Protein AF-A0A354IWB7-F1 (afdb_monomer)

Foldseek 3Di:
DVCLLVLLVVLLVVCVVVVVVVVSVVSVVLSVVLVVLVVVVVPDPDDAPLSVVVSVVSSVSSVCSVCPPNDDDDDPDPDPVRVPD

Secondary structure (DSSP, 8-state):
-THHHHHHHHHHHHHHHHT-HHHHHHHHHHHHHHHHHHHHHTT-S---HHHHHHHHHHHHHHHHHHHGGG---------GGGT--

Mean predicted aligned error: 6.39 Å

Structure (mmCIF, N/CA/C/O backbone):
data_AF-A0A354IWB7-F1
#
_entry.id   AF-A0A354IWB7-F1
#
loop_
_atom_site.group_PDB
_atom_site.id
_atom_site.type_symbol
_atom_site.label_atom_id
_atom_site.label_alt_id
_atom_site.label_comp_id
_atom_site.label_asym_id
_atom_site.label_entity_id
_atom_site.label_seq_id
_atom_site.pdbx_PDB_ins_code
_atom_site.Cartn_x
_atom_site.Cartn_y
_atom_site.Cartn_z
_atom_site.occupancy
_atom_site.B_iso_or_equiv
_atom_site.auth_seq_id
_atom_site.auth_comp_id
_atom_site.auth_asym_id
_atom_site.auth_atom_id
_atom_site.pdbx_PDB_model_num
ATOM 1 N N . GLU A 1 1 ? 7.357 11.258 -2.224 1.00 51.91 1 GLU A N 1
ATOM 2 C CA . GLU A 1 1 ? 7.204 11.888 -0.893 1.00 51.91 1 GLU A CA 1
ATOM 3 C C . GLU A 1 1 ? 7.681 10.945 0.214 1.00 51.91 1 GLU A C 1
ATOM 5 O O . GLU A 1 1 ? 7.193 9.820 0.262 1.00 51.91 1 GLU A O 1
ATOM 10 N N . PRO A 1 2 ? 8.553 11.392 1.139 1.00 49.88 2 PRO A N 1
ATOM 11 C CA . PRO A 1 2 ? 8.928 10.653 2.358 1.00 49.88 2 PRO A CA 1
ATOM 12 C C . PRO A 1 2 ? 7.736 10.316 3.276 1.00 49.88 2 PRO A C 1
ATOM 14 O O . PRO A 1 2 ? 7.852 9.513 4.198 1.00 49.88 2 PRO A O 1
ATOM 17 N N . HIS A 1 3 ? 6.569 10.920 3.029 1.00 64.62 3 HIS A N 1
ATOM 18 C CA . HIS A 1 3 ? 5.370 10.760 3.844 1.00 64.62 3 HIS A CA 1
ATOM 19 C C . HIS A 1 3 ? 4.582 9.468 3.616 1.00 64.62 3 HIS A C 1
ATOM 21 O O . HIS A 1 3 ? 3.748 9.147 4.461 1.00 64.62 3 HIS A O 1
ATOM 27 N N . PHE A 1 4 ? 4.800 8.719 2.527 1.00 76.62 4 PHE A N 1
ATOM 28 C CA . PHE A 1 4 ? 3.998 7.515 2.259 1.00 76.62 4 PHE A CA 1
ATOM 29 C C . PHE A 1 4 ? 4.045 6.521 3.424 1.00 76.62 4 PHE A C 1
ATOM 31 O O . PHE A 1 4 ? 3.000 6.072 3.891 1.00 76.62 4 PHE A O 1
ATOM 38 N N . LEU A 1 5 ? 5.248 6.254 3.938 1.00 80.00 5 LEU A N 1
ATOM 39 C CA . LEU A 1 5 ? 5.455 5.316 5.035 1.00 80.00 5 LEU A CA 1
ATOM 40 C C . LEU A 1 5 ? 4.706 5.756 6.301 1.00 80.00 5 LEU A C 1
ATOM 42 O O . LEU A 1 5 ? 3.960 4.973 6.882 1.00 80.00 5 LEU A O 1
ATOM 46 N N . PHE A 1 6 ? 4.833 7.030 6.684 1.00 83.50 6 PHE A N 1
ATOM 47 C CA . PHE A 1 6 ? 4.110 7.592 7.827 1.00 83.50 6 PHE A CA 1
ATOM 48 C C . PHE A 1 6 ? 2.591 7.508 7.651 1.00 83.50 6 PHE A C 1
ATOM 50 O O . PHE A 1 6 ? 1.874 7.144 8.579 1.00 83.50 6 PHE A O 1
ATOM 57 N N . ASN A 1 7 ? 2.090 7.805 6.452 1.00 80.88 7 ASN A N 1
ATOM 58 C CA . ASN A 1 7 ? 0.662 7.745 6.157 1.00 80.88 7 ASN A CA 1
ATOM 59 C C . ASN A 1 7 ? 0.118 6.311 6.201 1.00 80.88 7 ASN A C 1
ATOM 61 O O . ASN A 1 7 ? -0.964 6.097 6.747 1.00 80.88 7 ASN A O 1
ATOM 65 N N . ALA A 1 8 ? 0.866 5.338 5.675 1.00 85.31 8 ALA A N 1
ATOM 66 C CA . ALA A 1 8 ? 0.502 3.926 5.738 1.00 85.31 8 ALA A CA 1
ATOM 67 C C . ALA A 1 8 ? 0.468 3.426 7.191 1.00 85.31 8 ALA A C 1
ATOM 69 O O . ALA A 1 8 ? -0.517 2.823 7.616 1.00 85.31 8 ALA A O 1
ATOM 70 N N . LEU A 1 9 ? 1.489 3.756 7.989 1.00 89.50 9 LEU A N 1
ATOM 71 C CA . LEU A 1 9 ? 1.539 3.414 9.413 1.00 89.50 9 LEU A CA 1
ATOM 72 C C . LEU A 1 9 ? 0.401 4.063 10.211 1.00 89.50 9 LEU A C 1
ATOM 74 O O . LEU A 1 9 ? -0.177 3.421 11.088 1.00 89.50 9 LEU A O 1
ATOM 78 N N . ASN A 1 10 ? 0.035 5.308 9.895 1.00 89.81 10 ASN A N 1
ATOM 79 C CA . ASN A 1 10 ? -1.093 5.993 10.529 1.00 89.81 10 ASN A CA 1
ATOM 80 C C . ASN A 1 10 ? -2.435 5.322 10.207 1.00 89.81 10 ASN A C 1
ATOM 82 O O . ASN A 1 10 ? -3.257 5.164 11.111 1.00 89.81 10 ASN A O 1
ATOM 86 N N . ALA A 1 11 ? -2.646 4.901 8.956 1.00 88.44 11 ALA A N 1
ATOM 87 C CA . ALA A 1 11 ? -3.843 4.163 8.553 1.00 88.44 11 ALA A CA 1
ATOM 88 C C . ALA A 1 11 ? -3.930 2.809 9.274 1.00 88.44 11 ALA A C 1
ATOM 90 O O . ALA A 1 11 ? -4.954 2.496 9.878 1.00 88.44 11 ALA A O 1
ATOM 91 N N . ILE A 1 12 ? -2.827 2.055 9.314 1.00 91.06 12 ILE A N 1
ATOM 92 C CA . ILE A 1 12 ? -2.737 0.795 10.067 1.00 91.06 12 ILE A CA 1
ATOM 93 C C . ILE A 1 12 ? -3.018 1.033 11.556 1.00 91.06 12 ILE A C 1
ATOM 95 O O . ILE A 1 12 ? -3.808 0.316 12.164 1.00 91.06 12 ILE A O 1
ATOM 99 N N . SER A 1 13 ? -2.439 2.080 12.146 1.00 92.06 13 SER A N 1
ATOM 100 C CA . SER A 1 13 ? -2.671 2.432 13.551 1.00 92.06 13 SER A CA 1
ATOM 101 C C . SER A 1 13 ? -4.136 2.779 13.836 1.00 92.06 13 SER A C 1
ATOM 103 O O . SER A 1 13 ? -4.631 2.504 14.928 1.00 92.06 13 SER A O 1
ATOM 105 N N . ALA A 1 14 ? -4.842 3.386 12.878 1.00 91.50 14 ALA A N 1
ATOM 106 C CA . ALA A 1 14 ? -6.272 3.651 12.996 1.00 91.50 14 ALA A CA 1
ATOM 107 C C . ALA A 1 14 ? -7.098 2.355 12.963 1.00 91.50 14 ALA A C 1
ATOM 109 O O . ALA A 1 14 ? -7.987 2.211 13.797 1.00 91.50 14 ALA A O 1
ATOM 110 N N . LEU A 1 15 ? -6.756 1.399 12.090 1.00 91.38 15 LEU A N 1
ATOM 111 C CA . LEU A 1 15 ? -7.398 0.076 12.037 1.00 91.38 15 LEU A CA 1
ATOM 112 C C . LEU A 1 15 ? -7.216 -0.699 13.349 1.00 91.38 15 LEU A C 1
ATOM 114 O O . LEU A 1 15 ? -8.176 -1.252 13.878 1.00 91.38 15 LEU A O 1
ATOM 118 N N . VAL A 1 16 ? -6.009 -0.669 13.929 1.00 93.50 16 VAL A N 1
ATOM 119 C CA . VAL A 1 16 ? -5.741 -1.283 15.243 1.00 93.50 16 VAL A CA 1
ATOM 120 C C . VAL A 1 16 ? -6.615 -0.654 16.330 1.00 93.50 16 VAL A C 1
ATOM 122 O O . VAL A 1 16 ? -7.237 -1.374 17.106 1.00 93.50 16 VAL A O 1
ATOM 125 N N . ARG A 1 17 ? -6.709 0.683 16.374 1.00 94.06 17 ARG A N 1
ATOM 126 C CA . ARG A 1 17 ? -7.576 1.386 17.338 1.00 94.06 17 ARG A CA 1
ATOM 127 C C . ARG A 1 17 ? -9.065 1.104 17.122 1.00 94.06 17 ARG A C 1
ATOM 129 O O . ARG A 1 17 ? -9.812 1.123 18.092 1.00 94.06 17 ARG A O 1
ATOM 136 N N . GLY A 1 18 ? -9.482 0.863 15.879 1.00 93.88 18 GLY A N 1
ATOM 137 C CA . GLY A 1 18 ? -10.859 0.521 15.513 1.00 93.88 18 GLY A CA 1
ATOM 138 C C . GLY A 1 18 ? -11.256 -0.929 15.806 1.00 93.88 18 GLY A C 1
ATOM 139 O O . GLY A 1 18 ? -12.437 -1.247 15.746 1.00 93.88 18 GLY A O 1
ATOM 140 N N . GLY A 1 19 ? -10.301 -1.801 16.150 1.00 94.06 19 GLY A N 1
ATOM 141 C CA . GLY A 1 19 ? -10.545 -3.228 16.388 1.00 94.06 19 GLY A CA 1
ATOM 142 C C . GLY A 1 19 ? -10.465 -4.107 15.133 1.00 94.06 19 GLY A C 1
ATOM 143 O O . GLY A 1 19 ? -10.563 -5.331 15.243 1.00 94.06 19 GLY A O 1
ATOM 144 N N . ASP A 1 20 ? -10.193 -3.528 13.959 1.00 93.12 20 ASP A N 1
ATOM 145 C CA . ASP A 1 20 ? -10.107 -4.224 12.667 1.00 93.12 20 ASP A CA 1
ATOM 146 C C . ASP A 1 20 ? -8.769 -4.963 12.499 1.00 93.12 20 ASP A C 1
ATOM 148 O O . ASP A 1 20 ? -7.960 -4.690 11.606 1.00 93.12 20 ASP A O 1
ATOM 152 N N . THR A 1 21 ? -8.513 -5.927 13.383 1.00 92.12 21 THR A N 1
ATOM 153 C CA . THR A 1 21 ? -7.208 -6.596 13.513 1.00 92.12 21 THR A CA 1
ATOM 154 C C . THR A 1 21 ? -6.806 -7.336 12.235 1.00 92.12 21 THR A C 1
ATOM 156 O O . THR A 1 21 ? -5.641 -7.295 11.842 1.00 92.12 21 THR A O 1
ATOM 159 N N . ALA A 1 22 ? -7.758 -7.961 11.536 1.00 92.69 22 ALA A N 1
ATOM 160 C CA . ALA A 1 22 ? -7.487 -8.653 10.276 1.00 92.69 22 ALA A CA 1
ATOM 161 C C . ALA A 1 22 ? -6.998 -7.691 9.176 1.00 92.69 22 ALA A C 1
ATOM 163 O O . ALA A 1 22 ? -6.004 -7.971 8.504 1.00 92.69 22 ALA A O 1
ATOM 164 N N . LEU A 1 23 ? -7.649 -6.530 9.030 1.00 89.19 23 LEU A N 1
ATOM 165 C CA . LEU A 1 23 ? -7.239 -5.508 8.062 1.00 89.1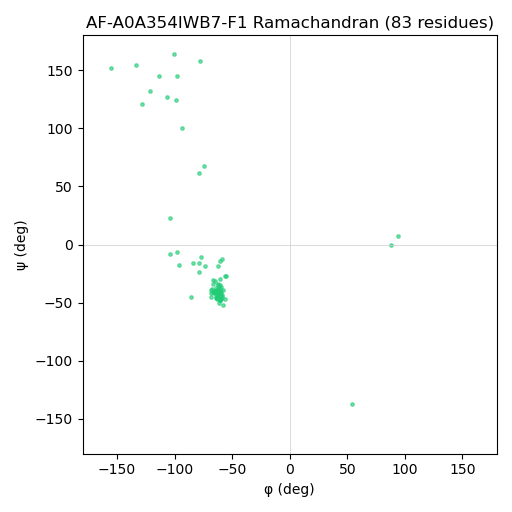9 23 LEU A CA 1
ATOM 166 C C . LEU A 1 23 ? -5.903 -4.871 8.449 1.00 89.19 23 LEU A C 1
ATOM 168 O O . LEU A 1 23 ? -5.063 -4.645 7.579 1.00 89.19 23 LEU A O 1
ATOM 172 N N . ALA A 1 24 ? -5.673 -4.629 9.741 1.00 92.88 24 ALA A N 1
ATOM 173 C CA . ALA A 1 24 ? -4.402 -4.109 10.233 1.00 92.88 24 ALA A CA 1
ATOM 174 C C . ALA A 1 24 ? -3.232 -5.059 9.922 1.00 92.88 24 ALA A C 1
ATOM 176 O O . ALA A 1 24 ? -2.220 -4.623 9.372 1.00 92.88 24 ALA A O 1
ATOM 177 N N . LEU A 1 25 ? -3.382 -6.359 10.209 1.00 92.94 25 LEU A N 1
ATOM 178 C CA . LEU A 1 25 ? -2.374 -7.378 9.897 1.00 92.94 25 LEU A CA 1
ATOM 179 C C . LEU A 1 25 ? -2.114 -7.478 8.389 1.00 92.94 25 LEU A C 1
ATOM 181 O O . LEU A 1 25 ? -0.957 -7.512 7.967 1.00 92.94 25 LEU A O 1
ATOM 185 N N . GLY A 1 26 ? -3.173 -7.446 7.574 1.00 90.69 26 GLY A N 1
ATOM 186 C CA . GLY A 1 26 ? -3.045 -7.396 6.117 1.00 90.69 26 GLY A CA 1
ATOM 187 C C . GLY A 1 26 ? -2.278 -6.159 5.635 1.00 90.69 26 GLY A C 1
ATOM 188 O O . GLY A 1 26 ? -1.393 -6.270 4.787 1.00 90.69 26 GLY A O 1
ATOM 189 N N . GLY A 1 27 ? -2.555 -4.986 6.212 1.00 90.38 27 GLY A N 1
ATOM 190 C CA . GLY A 1 27 ? -1.837 -3.745 5.914 1.00 90.38 27 GLY A CA 1
ATOM 191 C C . GLY A 1 27 ? -0.349 -3.805 6.274 1.00 90.38 27 GLY A C 1
ATOM 192 O O . GLY A 1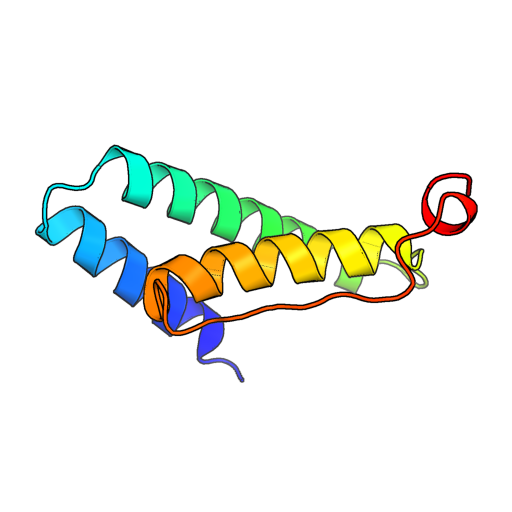 27 ? 0.486 -3.363 5.488 1.00 90.38 27 GLY A O 1
ATOM 193 N N . ILE A 1 28 ? -0.000 -4.404 7.418 1.00 92.06 28 ILE A N 1
ATOM 194 C CA . ILE A 1 28 ? 1.398 -4.613 7.836 1.00 92.06 28 ILE A CA 1
ATOM 195 C C . ILE A 1 28 ? 2.137 -5.524 6.848 1.00 92.06 28 ILE A C 1
ATOM 197 O O . ILE A 1 28 ? 3.263 -5.212 6.448 1.00 92.06 28 ILE A O 1
ATOM 201 N N . GLY A 1 29 ? 1.508 -6.629 6.434 1.00 91.38 29 GLY A N 1
ATOM 202 C CA . GLY A 1 29 ? 2.077 -7.551 5.448 1.00 91.38 29 GLY A CA 1
ATOM 203 C C . GLY A 1 29 ? 2.387 -6.848 4.127 1.00 91.38 29 GLY A C 1
ATOM 204 O O . GLY A 1 29 ? 3.533 -6.845 3.680 1.00 91.38 29 GLY A O 1
ATOM 205 N N . ARG A 1 30 ? 1.399 -6.138 3.573 1.00 88.38 30 ARG A N 1
ATOM 206 C CA . ARG A 1 30 ? 1.536 -5.396 2.309 1.00 88.38 30 ARG A CA 1
ATOM 207 C C . ARG A 1 30 ? 2.605 -4.310 2.374 1.00 88.38 30 ARG A C 1
ATOM 209 O O . ARG A 1 30 ? 3.381 -4.144 1.438 1.00 88.38 30 ARG A O 1
ATOM 216 N N . LEU A 1 31 ? 2.678 -3.579 3.488 1.00 90.62 31 LEU A N 1
ATOM 217 C CA . LEU A 1 31 ? 3.722 -2.573 3.688 1.00 90.62 31 LEU A CA 1
ATOM 218 C C . LEU A 1 31 ? 5.117 -3.212 3.716 1.00 90.62 31 LEU A C 1
ATOM 220 O O . LEU A 1 31 ? 6.057 -2.66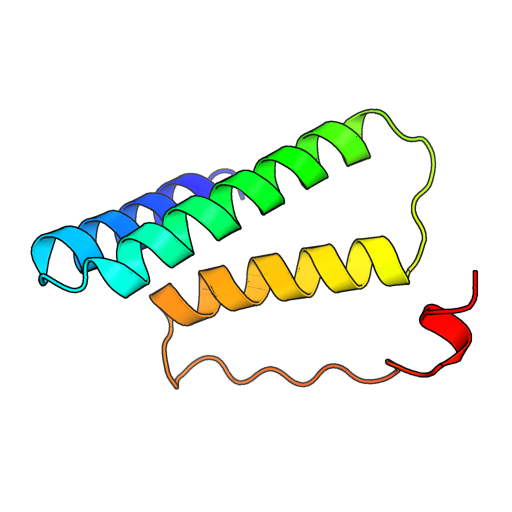1 3.145 1.00 90.62 31 LEU A O 1
ATOM 224 N N . SER A 1 32 ? 5.245 -4.387 4.334 1.00 91.00 32 SER A N 1
ATOM 225 C CA . SER A 1 32 ? 6.506 -5.133 4.391 1.00 91.00 32 SER A CA 1
ATOM 226 C C . SER A 1 32 ? 6.951 -5.621 3.009 1.00 91.00 32 SER A C 1
ATOM 228 O O . SER A 1 32 ? 8.132 -5.519 2.678 1.00 91.00 32 SER A O 1
ATOM 230 N N . GLU A 1 33 ? 6.026 -6.121 2.187 1.00 87.00 33 GLU A N 1
ATOM 231 C CA . GLU A 1 33 ? 6.308 -6.524 0.801 1.00 87.00 33 GLU A CA 1
ATOM 232 C C . GLU A 1 33 ? 6.746 -5.338 -0.055 1.00 87.00 33 GLU A C 1
ATOM 234 O O . GLU A 1 33 ? 7.753 -5.423 -0.758 1.00 87.00 33 GLU A O 1
ATOM 239 N N . LEU A 1 34 ? 6.056 -4.205 0.073 1.00 87.19 34 LEU A N 1
ATOM 240 C CA . LEU A 1 34 ? 6.376 -2.995 -0.675 1.00 87.19 34 LEU A CA 1
ATOM 241 C C . LEU A 1 34 ? 7.776 -2.468 -0.334 1.00 87.19 34 LEU A C 1
ATOM 243 O O . LEU A 1 34 ? 8.552 -2.135 -1.229 1.00 87.19 34 LEU A O 1
ATOM 247 N N . LEU A 1 35 ? 8.134 -2.442 0.953 1.00 88.06 35 LEU A N 1
ATOM 248 C CA . LEU A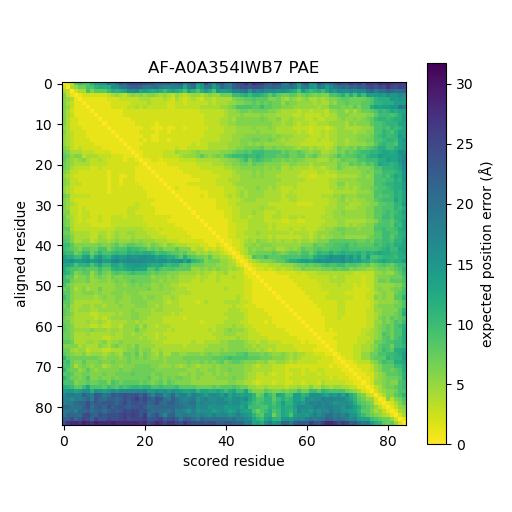 1 35 ? 9.479 -2.059 1.394 1.00 88.06 35 LEU A CA 1
ATOM 249 C C . LEU A 1 35 ? 10.550 -3.037 0.896 1.00 88.06 35 LEU A C 1
ATOM 251 O O . LEU A 1 35 ? 11.623 -2.605 0.472 1.00 88.06 35 LEU A O 1
ATOM 255 N N . ARG A 1 36 ? 10.260 -4.344 0.914 1.00 86.88 36 ARG A N 1
ATOM 256 C CA . ARG A 1 36 ? 11.164 -5.374 0.386 1.00 86.88 36 ARG A CA 1
ATOM 257 C C . ARG A 1 36 ? 11.412 -5.177 -1.107 1.00 86.88 36 ARG A C 1
ATOM 259 O O . ARG A 1 36 ? 12.568 -5.228 -1.523 1.00 86.88 36 ARG A O 1
ATOM 266 N N . TYR A 1 37 ? 10.359 -4.923 -1.885 1.00 84.31 37 TYR A N 1
ATOM 267 C CA . TYR A 1 37 ? 10.486 -4.624 -3.309 1.00 84.31 37 TYR A CA 1
ATOM 268 C C . TYR A 1 37 ? 11.310 -3.359 -3.534 1.00 84.31 37 TYR A C 1
ATOM 270 O O . TYR A 1 37 ? 12.282 -3.402 -4.276 1.00 84.31 37 TYR A O 1
ATOM 278 N N . ALA A 1 38 ? 10.986 -2.255 -2.852 1.00 83.56 38 ALA A N 1
ATOM 279 C CA . ALA A 1 38 ? 11.698 -0.988 -3.018 1.00 83.56 38 ALA A CA 1
ATOM 280 C C . ALA A 1 38 ? 13.205 -1.124 -2.729 1.00 83.56 38 ALA A C 1
ATOM 282 O O . ALA A 1 38 ? 14.033 -0.575 -3.456 1.00 83.56 38 ALA A O 1
ATOM 283 N N . LEU A 1 39 ? 13.570 -1.903 -1.704 1.00 85.75 39 LEU A N 1
ATOM 284 C CA . LEU A 1 39 ? 14.968 -2.192 -1.393 1.00 85.75 39 LEU A CA 1
ATOM 285 C C . LEU A 1 39 ? 15.623 -3.064 -2.474 1.00 85.75 39 LEU A C 1
ATOM 287 O O . LEU A 1 39 ? 16.723 -2.750 -2.922 1.00 85.75 39 LEU A O 1
ATOM 291 N N . ALA A 1 40 ? 14.955 -4.127 -2.929 1.00 84.12 40 ALA A N 1
ATOM 292 C CA . ALA A 1 40 ? 15.475 -4.993 -3.986 1.00 84.12 40 ALA A CA 1
ATOM 293 C C . ALA A 1 40 ? 15.658 -4.232 -5.312 1.00 84.12 40 ALA A C 1
ATOM 295 O O . ALA A 1 40 ? 16.723 -4.312 -5.924 1.00 84.12 40 ALA A O 1
ATOM 296 N N . ALA A 1 41 ? 14.665 -3.436 -5.708 1.00 80.69 41 ALA A N 1
ATOM 297 C CA . ALA A 1 41 ? 14.689 -2.598 -6.902 1.00 80.69 41 ALA A CA 1
ATOM 298 C C . ALA A 1 41 ? 15.835 -1.577 -6.860 1.00 80.69 41 ALA A C 1
ATOM 300 O O . ALA A 1 41 ? 16.500 -1.374 -7.869 1.00 80.69 41 ALA A O 1
ATOM 301 N N . SER A 1 42 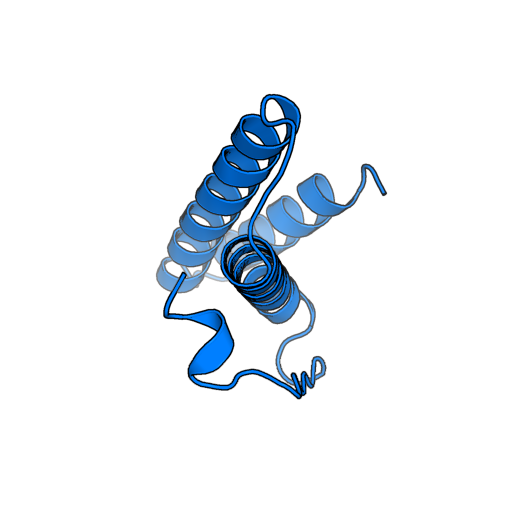? 16.159 -1.021 -5.684 1.00 80.56 42 SER A N 1
ATOM 302 C CA . SER A 1 42 ? 17.284 -0.081 -5.531 1.00 80.56 42 SER A CA 1
ATOM 303 C C . SER A 1 42 ? 18.661 -0.675 -5.865 1.00 80.56 42 SER A C 1
ATOM 305 O O . SER A 1 42 ? 19.610 0.065 -6.110 1.00 80.56 42 SER A O 1
ATOM 307 N N . THR A 1 43 ? 18.772 -2.007 -5.885 1.00 82.31 43 THR A N 1
ATOM 308 C CA . THR A 1 43 ? 20.018 -2.734 -6.181 1.00 82.31 43 THR A CA 1
ATOM 309 C C . THR A 1 43 ? 20.060 -3.341 -7.584 1.00 82.31 43 THR A C 1
ATOM 311 O O . THR A 1 43 ? 21.107 -3.838 -7.998 1.00 82.31 43 THR A O 1
ATOM 314 N N . ARG A 1 44 ? 18.947 -3.314 -8.329 1.00 82.38 44 ARG A N 1
ATOM 315 C CA . ARG A 1 44 ? 18.858 -3.856 -9.691 1.00 82.38 44 ARG A CA 1
ATOM 316 C C . ARG A 1 44 ? 19.019 -2.739 -10.721 1.00 82.38 44 ARG A C 1
ATOM 318 O O . ARG A 1 44 ? 18.558 -1.622 -10.522 1.00 82.38 44 ARG A O 1
ATOM 325 N N . SER A 1 45 ? 19.658 -3.053 -11.847 1.00 76.62 45 SER A N 1
ATOM 326 C CA . SER A 1 45 ? 19.820 -2.129 -12.980 1.00 76.62 45 SER A CA 1
ATOM 327 C C . SER A 1 45 ? 18.616 -2.104 -13.928 1.00 76.62 45 SER A C 1
ATOM 329 O O . SER A 1 45 ? 18.510 -1.197 -14.748 1.00 76.62 45 SER A O 1
ATOM 331 N N . SER A 1 46 ? 17.728 -3.099 -13.841 1.00 82.00 46 SER A N 1
ATOM 332 C CA . SER A 1 46 ? 16.511 -3.207 -14.651 1.00 82.00 46 SER A CA 1
ATOM 333 C C . SER A 1 46 ? 15.449 -4.053 -13.938 1.00 82.00 46 SER A C 1
ATOM 335 O O . SER A 1 46 ? 15.791 -4.922 -13.130 1.00 82.00 46 SER A O 1
ATOM 337 N N . SER A 1 47 ? 14.182 -3.776 -14.240 1.00 83.00 47 SER A N 1
ATOM 338 C CA . SER A 1 47 ? 12.989 -4.518 -13.815 1.00 83.00 47 SER A CA 1
ATOM 339 C C . SER A 1 47 ? 12.069 -4.730 -15.018 1.00 83.00 47 SER A C 1
ATOM 341 O O . SER A 1 47 ? 12.118 -3.980 -16.000 1.00 83.00 47 SER A O 1
ATOM 343 N N . THR A 1 48 ? 11.255 -5.781 -14.973 1.00 87.06 48 THR A N 1
ATOM 344 C CA . THR A 1 48 ? 10.217 -6.011 -15.985 1.00 87.06 48 THR A CA 1
ATOM 345 C C . THR A 1 48 ? 9.008 -5.114 -15.728 1.00 87.06 48 THR A C 1
ATOM 347 O O . THR A 1 48 ? 8.754 -4.675 -14.606 1.00 87.06 48 THR A O 1
ATOM 350 N N . VAL A 1 49 ? 8.207 -4.871 -16.768 1.00 85.56 49 VAL A N 1
ATOM 351 C CA . VAL A 1 49 ? 6.950 -4.125 -16.612 1.00 85.56 49 VAL A CA 1
ATOM 352 C C . VAL A 1 49 ? 5.995 -4.845 -15.654 1.00 85.56 49 VAL A C 1
ATOM 354 O O . VAL A 1 49 ? 5.308 -4.173 -14.894 1.00 85.56 49 VAL A O 1
ATOM 357 N N . ALA A 1 50 ? 5.973 -6.183 -15.636 1.00 84.88 50 ALA A N 1
ATOM 358 C CA . ALA A 1 50 ? 5.159 -6.942 -14.686 1.00 84.88 50 ALA A CA 1
ATOM 359 C C . ALA A 1 50 ? 5.586 -6.732 -13.230 1.00 84.88 50 ALA A C 1
ATOM 361 O O . ALA A 1 50 ? 4.727 -6.482 -12.389 1.00 84.88 50 ALA A O 1
ATOM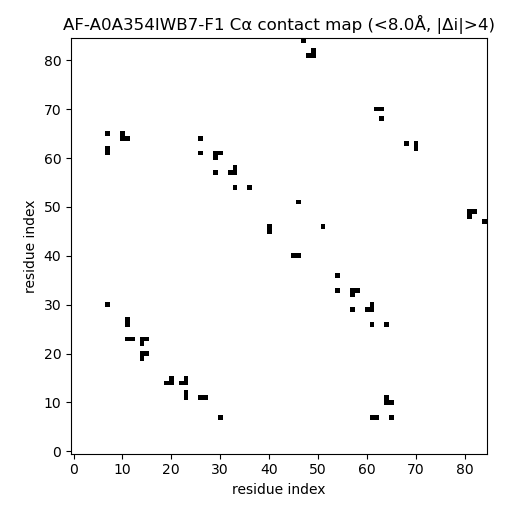 362 N N . GLU A 1 51 ? 6.890 -6.766 -12.942 1.00 83.88 51 GLU A N 1
ATOM 363 C CA . GLU A 1 51 ? 7.413 -6.497 -11.594 1.00 83.88 51 GLU A CA 1
ATOM 364 C C . GLU A 1 51 ? 7.005 -5.097 -11.104 1.00 83.88 51 GLU A C 1
ATOM 366 O O . GLU A 1 51 ? 6.531 -4.939 -9.976 1.00 83.88 51 GLU A O 1
ATOM 371 N N . GLU A 1 52 ? 7.109 -4.085 -11.971 1.00 86.19 52 GLU A N 1
ATOM 372 C CA . GLU A 1 52 ? 6.666 -2.724 -11.653 1.00 86.19 52 GLU A CA 1
ATOM 373 C C . GLU A 1 52 ? 5.144 -2.642 -11.459 1.00 86.19 52 GLU A C 1
ATOM 375 O O . GLU A 1 52 ? 4.659 -1.958 -10.552 1.00 86.19 52 GLU A O 1
ATOM 380 N N . LEU A 1 53 ? 4.365 -3.354 -12.278 1.00 87.75 53 LEU A N 1
ATOM 381 C CA . LEU A 1 53 ? 2.906 -3.366 -12.178 1.00 87.75 53 LEU A CA 1
ATOM 382 C C . LEU A 1 53 ? 2.439 -4.016 -10.868 1.00 87.75 53 LEU A C 1
ATOM 384 O O . LEU A 1 53 ? 1.524 -3.504 -10.219 1.00 87.75 53 LEU A O 1
ATOM 388 N N . ASP A 1 54 ? 3.093 -5.094 -10.440 1.00 84.38 54 ASP A N 1
ATOM 389 C CA . ASP A 1 54 ? 2.821 -5.759 -9.165 1.00 84.38 54 ASP A CA 1
ATOM 390 C C . ASP A 1 54 ? 3.164 -4.866 -7.971 1.00 84.38 54 ASP A C 1
ATOM 392 O O . ASP A 1 54 ? 2.376 -4.757 -7.024 1.00 84.38 54 ASP A O 1
ATOM 396 N N . PHE A 1 55 ? 4.277 -4.133 -8.043 1.00 84.62 55 PHE A N 1
ATOM 397 C CA . PHE A 1 55 ? 4.597 -3.114 -7.048 1.00 84.62 55 PHE A CA 1
ATOM 398 C C . PHE A 1 55 ? 3.517 -2.024 -6.971 1.00 84.62 55 PHE A C 1
ATOM 400 O O . PHE A 1 55 ? 3.045 -1.686 -5.879 1.00 84.62 55 PHE A O 1
ATOM 407 N N . VAL A 1 56 ? 3.073 -1.502 -8.120 1.00 88.38 56 VAL A N 1
ATOM 408 C CA . VAL A 1 56 ? 2.006 -0.492 -8.190 1.00 88.38 56 VAL A CA 1
ATOM 409 C C . VAL A 1 56 ? 0.694 -1.032 -7.615 1.00 88.38 56 VAL A C 1
ATOM 411 O O . VAL A 1 56 ? 0.025 -0.322 -6.863 1.00 88.38 56 VAL A O 1
ATOM 414 N N . ARG A 1 57 ? 0.329 -2.291 -7.887 1.00 87.56 57 ARG A N 1
ATOM 415 C CA . ARG A 1 57 ? -0.854 -2.935 -7.289 1.00 87.56 57 ARG A CA 1
ATOM 416 C C . ARG A 1 57 ? -0.749 -3.003 -5.766 1.00 87.56 57 ARG A C 1
ATOM 418 O O . ARG A 1 57 ? -1.678 -2.577 -5.078 1.00 87.56 57 ARG A O 1
ATOM 425 N N . GLY A 1 58 ? 0.391 -3.450 -5.237 1.00 85.06 58 GLY A N 1
ATOM 426 C CA . GLY A 1 58 ? 0.640 -3.496 -3.793 1.00 85.06 58 GLY A CA 1
ATOM 427 C C . GLY A 1 58 ? 0.559 -2.114 -3.134 1.00 85.06 58 GLY A C 1
ATOM 428 O O . GLY A 1 58 ? -0.045 -1.954 -2.069 1.00 85.06 58 GLY A O 1
ATOM 429 N N . TYR A 1 59 ? 1.091 -1.088 -3.802 1.00 86.69 59 TYR A N 1
ATOM 430 C CA . TYR A 1 59 ? 0.965 0.304 -3.372 1.00 86.69 59 TYR A CA 1
ATOM 431 C C . TYR A 1 59 ? -0.493 0.773 -3.336 1.00 86.69 59 TYR A C 1
ATOM 433 O O . TYR A 1 59 ? -0.932 1.378 -2.355 1.00 86.69 5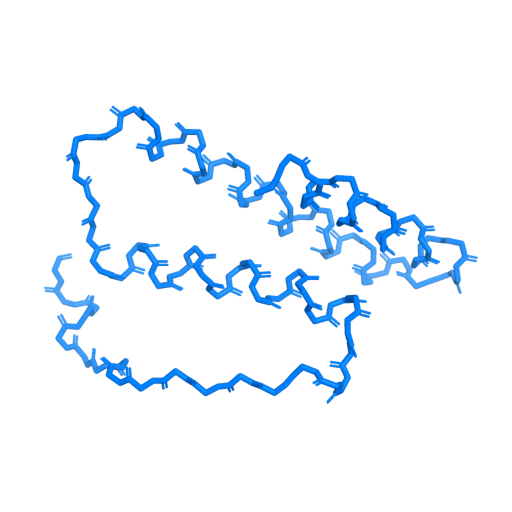9 TYR A O 1
ATOM 441 N N . LEU A 1 60 ? -1.264 0.486 -4.385 1.00 88.69 60 LEU A N 1
ATOM 442 C CA . LEU A 1 60 ? -2.665 0.891 -4.482 1.00 88.69 60 LEU A CA 1
ATOM 443 C C . LEU A 1 60 ? -3.541 0.188 -3.443 1.00 88.69 60 LEU A C 1
ATOM 445 O O . LEU A 1 60 ? -4.440 0.821 -2.892 1.00 88.69 60 LEU A O 1
ATOM 449 N N . ASP A 1 61 ? -3.242 -1.062 -3.097 1.00 84.62 61 ASP A N 1
ATOM 450 C CA . ASP A 1 61 ? -3.929 -1.767 -2.013 1.00 84.62 61 ASP A CA 1
ATOM 451 C C . ASP A 1 61 ? -3.690 -1.109 -0.647 1.00 84.62 61 ASP A C 1
ATOM 453 O O . ASP A 1 61 ? -4.619 -0.986 0.152 1.00 84.62 61 ASP A O 1
ATOM 457 N N . LEU A 1 62 ? -2.485 -0.591 -0.391 1.00 85.19 62 LEU A N 1
ATOM 458 C CA . LEU A 1 62 ? -2.226 0.221 0.804 1.00 85.19 62 LEU A CA 1
ATOM 459 C C . LEU A 1 62 ? -2.970 1.559 0.758 1.00 85.19 62 LEU A C 1
ATOM 461 O O . LEU A 1 62 ? -3.507 2.006 1.773 1.00 85.19 62 LEU A O 1
ATOM 465 N N . GLN A 1 63 ? -3.054 2.194 -0.412 1.00 85.31 63 GLN A N 1
ATOM 466 C CA . GLN A 1 63 ? -3.825 3.429 -0.572 1.00 85.31 63 GLN A CA 1
ATOM 467 C C . GLN A 1 63 ? -5.335 3.199 -0.397 1.00 85.31 63 GLN A C 1
ATOM 469 O O . GLN A 1 63 ? -6.025 4.078 0.124 1.00 85.31 63 GLN A O 1
ATOM 474 N N . ARG A 1 64 ? -5.859 2.013 -0.736 1.00 86.69 64 ARG A N 1
ATOM 475 C CA . ARG A 1 64 ? -7.261 1.640 -0.479 1.00 86.69 64 ARG A CA 1
ATOM 476 C C . ARG A 1 64 ? -7.590 1.610 1.010 1.00 86.69 64 ARG A C 1
ATOM 478 O O . ARG A 1 64 ? -8.672 2.051 1.374 1.00 86.69 64 ARG A O 1
ATOM 485 N N . LEU A 1 65 ? -6.657 1.216 1.882 1.00 82.44 65 LEU A N 1
ATOM 486 C CA . LEU A 1 65 ? -6.866 1.292 3.339 1.00 82.44 65 LEU A CA 1
ATOM 487 C C . LEU A 1 65 ? -7.101 2.733 3.824 1.00 82.44 65 LEU A C 1
ATOM 489 O O . LEU A 1 65 ? -7.795 2.954 4.812 1.00 82.44 65 LEU A O 1
ATOM 493 N N . ARG A 1 66 ? -6.528 3.724 3.132 1.00 79.38 66 ARG A N 1
ATOM 494 C CA . ARG A 1 66 ? -6.663 5.149 3.469 1.00 79.38 66 ARG A CA 1
ATOM 495 C C . ARG A 1 66 ? -7.912 5.779 2.862 1.00 79.38 66 ARG A C 1
ATOM 497 O O . ARG A 1 66 ? -8.583 6.592 3.498 1.00 79.38 66 ARG A O 1
ATOM 504 N N . TYR A 1 67 ? -8.163 5.497 1.592 1.00 83.38 67 TYR A N 1
ATOM 505 C CA . TYR A 1 67 ? -9.193 6.195 0.829 1.00 83.38 67 TYR A CA 1
ATOM 506 C C . TYR A 1 67 ? -10.524 5.445 0.790 1.00 83.38 67 TYR A C 1
ATOM 508 O O . TYR A 1 67 ? -11.549 6.083 0.530 1.00 83.38 67 TYR A O 1
ATOM 516 N N . GLY A 1 68 ? -10.522 4.147 1.107 1.00 83.94 68 GLY A N 1
ATOM 517 C CA . GLY A 1 68 ? -11.678 3.266 0.994 1.00 83.94 68 GLY A CA 1
ATOM 518 C C . GLY A 1 68 ? -12.259 3.313 -0.416 1.00 83.94 68 GLY A C 1
ATOM 519 O O . GLY A 1 68 ? -11.530 3.423 -1.402 1.00 83.94 68 GLY A O 1
ATOM 520 N N . GLU A 1 69 ? -13.585 3.357 -0.486 1.00 86.06 69 GLU A N 1
ATOM 521 C CA . GLU A 1 69 ? -14.369 3.440 -1.727 1.00 86.06 69 GLU A CA 1
ATOM 522 C C . GLU A 1 69 ? -14.088 4.689 -2.583 1.00 86.06 69 GLU A C 1
ATOM 524 O O . GLU A 1 69 ? -14.465 4.749 -3.752 1.00 86.06 69 GLU A O 1
ATOM 529 N N . ARG A 1 70 ? -13.411 5.711 -2.037 1.00 89.06 70 ARG A N 1
ATOM 530 C CA . ARG A 1 70 ? -13.067 6.926 -2.797 1.00 89.06 70 ARG A CA 1
ATOM 531 C C . ARG A 1 70 ? -11.938 6.698 -3.798 1.00 89.06 70 ARG A C 1
ATOM 533 O O . ARG A 1 70 ? -11.754 7.520 -4.690 1.00 89.06 70 ARG A O 1
ATOM 540 N N . LEU A 1 71 ? -11.158 5.629 -3.634 1.00 89.69 71 LEU A N 1
ATOM 541 C CA . LEU A 1 71 ? -10.078 5.296 -4.552 1.00 89.69 71 LEU A CA 1
ATOM 542 C C . LEU A 1 71 ? -10.577 4.324 -5.618 1.00 89.69 71 LEU A C 1
ATOM 544 O O . LEU A 1 71 ? -10.640 3.115 -5.405 1.00 89.69 71 LEU A O 1
ATOM 548 N N . GLN A 1 72 ? -10.871 4.869 -6.793 1.00 90.69 72 GLN A N 1
ATOM 549 C CA . GLN A 1 72 ? -11.188 4.092 -7.984 1.00 90.69 72 GLN A CA 1
ATOM 550 C C . GLN A 1 72 ? -9.948 3.999 -8.869 1.00 90.69 72 GLN A C 1
ATOM 552 O O . GLN A 1 72 ? -9.349 5.009 -9.232 1.00 90.69 72 GLN A O 1
ATOM 557 N N . VAL A 1 73 ? -9.548 2.773 -9.193 1.00 89.38 73 VAL A N 1
ATOM 558 C CA . VAL A 1 73 ? -8.345 2.485 -9.977 1.00 89.38 73 VAL A CA 1
ATOM 559 C C . VAL A 1 73 ? -8.755 1.709 -11.214 1.00 89.38 73 VAL A C 1
ATOM 561 O O . VAL A 1 73 ? -9.459 0.706 -11.109 1.00 89.38 73 VAL A O 1
ATOM 564 N N . ARG A 1 74 ? -8.245 2.138 -12.367 1.00 89.25 74 ARG A N 1
ATOM 565 C CA . ARG A 1 74 ? -8.330 1.408 -13.629 1.00 89.25 74 ARG A CA 1
ATOM 566 C C . ARG A 1 74 ? -6.927 1.291 -14.213 1.00 89.25 74 ARG A C 1
ATOM 568 O O . ARG A 1 74 ? -6.287 2.312 -14.443 1.00 89.25 74 ARG A O 1
ATOM 575 N N . ILE A 1 75 ? -6.463 0.062 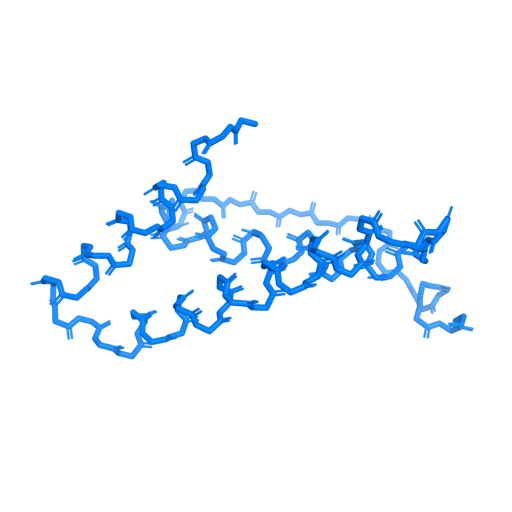-14.418 1.00 85.44 75 ILE A N 1
ATOM 576 C CA . ILE A 1 75 ? -5.187 -0.238 -15.076 1.00 85.44 75 ILE A CA 1
ATOM 577 C C . ILE A 1 75 ? -5.525 -0.785 -16.464 1.00 85.44 75 ILE A C 1
ATOM 579 O O . ILE A 1 75 ? -6.340 -1.697 -16.582 1.00 85.44 75 ILE A O 1
ATOM 583 N N . GLU A 1 76 ? -4.941 -0.199 -17.506 1.00 84.62 76 GLU A N 1
ATOM 584 C CA . GLU A 1 76 ? -5.098 -0.631 -18.899 1.00 84.62 76 GLU A CA 1
ATOM 585 C C . GLU A 1 76 ? -3.763 -1.166 -19.423 1.00 84.62 76 GLU A C 1
ATOM 587 O O . GLU A 1 76 ? -2.709 -0.645 -19.065 1.00 84.62 76 GLU A O 1
ATOM 592 N N . GLY A 1 77 ? -3.807 -2.188 -20.282 1.00 75.31 77 GLY A N 1
ATOM 593 C CA . GLY A 1 77 ? -2.602 -2.797 -20.863 1.00 75.31 77 GLY A CA 1
ATOM 594 C C . GLY A 1 77 ? -2.066 -4.021 -20.115 1.00 75.31 77 GLY A C 1
ATOM 595 O O . GLY A 1 77 ? -1.016 -4.530 -20.487 1.00 75.31 77 GLY A O 1
ATOM 596 N N . ASP A 1 78 ? -2.798 -4.522 -19.118 1.00 68.38 78 ASP A N 1
ATOM 597 C CA . ASP A 1 78 ? -2.518 -5.767 -18.391 1.00 68.38 78 ASP A CA 1
ATOM 598 C C . ASP A 1 78 ? -2.855 -7.004 -19.245 1.00 68.38 78 ASP A C 1
ATOM 600 O O . ASP A 1 78 ? -3.862 -7.682 -19.047 1.00 68.38 78 ASP A O 1
ATOM 604 N N . GLY A 1 79 ? -2.084 -7.202 -20.314 1.00 71.19 79 GLY A N 1
ATOM 605 C CA . GLY A 1 79 ? -2.249 -8.304 -21.258 1.00 71.19 79 GLY A CA 1
ATOM 606 C C . GLY A 1 79 ? -1.259 -9.448 -21.007 1.00 71.19 79 GLY A C 1
ATOM 607 O O . GLY A 1 79 ? -0.231 -9.236 -20.368 1.00 71.19 79 GLY A O 1
ATOM 608 N N . PRO A 1 80 ? -1.500 -10.645 -21.575 1.00 64.12 80 PRO A N 1
ATOM 609 C CA . PRO A 1 80 ? -0.642 -11.824 -21.394 1.00 64.12 80 PRO A CA 1
ATOM 610 C C . PRO A 1 80 ? 0.834 -11.591 -21.762 1.00 64.12 80 PRO A C 1
ATOM 612 O O . PRO A 1 80 ? 1.712 -12.173 -21.140 1.00 64.12 80 PRO A O 1
ATOM 615 N N . ILE A 1 81 ? 1.120 -10.657 -22.679 1.00 65.62 81 ILE A N 1
ATOM 616 C CA . ILE A 1 81 ? 2.485 -10.226 -23.040 1.00 65.62 81 ILE A CA 1
ATOM 617 C C . ILE A 1 81 ? 3.298 -9.736 -21.829 1.00 65.62 81 ILE A C 1
ATOM 619 O O . ILE A 1 81 ? 4.521 -9.822 -21.850 1.00 65.62 81 ILE A O 1
ATOM 623 N N . LEU A 1 82 ? 2.649 -9.221 -20.779 1.00 61.66 82 LEU A N 1
ATOM 624 C CA . LEU A 1 82 ? 3.344 -8.755 -19.580 1.00 61.66 82 LEU A CA 1
ATOM 625 C C . LEU A 1 82 ? 3.753 -9.897 -18.642 1.00 61.66 82 LEU A C 1
ATOM 627 O O . LEU A 1 82 ? 4.695 -9.719 -17.883 1.00 61.66 82 LEU A O 1
ATOM 631 N N . HIS A 1 83 ? 3.088 -11.052 -18.697 1.00 59.66 83 HIS A N 1
ATOM 632 C CA . HIS A 1 83 ? 3.319 -12.169 -17.773 1.00 59.66 83 HIS A CA 1
ATOM 633 C C . HIS A 1 83 ? 4.245 -13.266 -18.329 1.00 59.66 83 HIS A C 1
ATOM 635 O O . HIS A 1 83 ? 4.617 -14.165 -17.580 1.00 59.66 83 HIS A O 1
ATOM 641 N N . ASP A 1 84 ? 4.626 -13.178 -19.609 1.00 51.31 84 ASP A N 1
ATOM 642 C CA . ASP A 1 84 ? 5.364 -14.212 -20.358 1.00 51.31 84 ASP A CA 1
ATOM 643 C C . ASP A 1 84 ? 6.871 -13.904 -20.568 1.00 51.31 84 ASP A C 1
ATOM 645 O O . ASP A 1 84 ? 7.485 -14.441 -21.492 1.00 51.31 84 ASP A O 1
ATOM 649 N N . ALA A 1 85 ? 7.492 -13.053 -19.740 1.00 44.12 85 ALA A N 1
ATOM 650 C CA . ALA A 1 85 ? 8.912 -12.677 -19.866 1.00 44.12 85 ALA A CA 1
ATOM 651 C C . ALA A 1 85 ? 9.802 -13.246 -18.750 1.00 44.12 85 ALA A C 1
ATOM 653 O O . ALA A 1 85 ? 9.473 -13.026 -17.563 1.00 44.12 85 ALA A O 1
#

Solvent-accessible surface area (backbone atoms only — not comparable to full-atom values): 5156 Å² total; per-residue (Å²): 119,91,54,56,62,59,53,51,51,50,43,33,53,49,30,52,74,71,65,40,52,70,61,22,53,52,46,52,52,46,52,51,51,52,53,51,48,56,57,53,55,75,75,48,96,76,80,53,72,44,61,53,50,53,50,50,49,50,51,49,56,54,49,33,72,70,48,44,91,75,60,82,84,86,87,83,85,92,46,72,81,54,78,76,120

Radius of gyration: 14.5 Å; Cα contacts (8 Å, |Δi|>4): 38; chains: 1; bounding box: 34×26×40 Å

Nearest PDB structures (foldseek):
  3a98-assembly1_A  TM=5.537E-01  e=1.955E+00  Homo sapiens

Sequence (85 aa):
EPHFLFNALNAISALVRGGDTALALGGIGRLSELLRYALAASTRSSSTVAEELDFVRGYLDLQRLRYGERLQVRI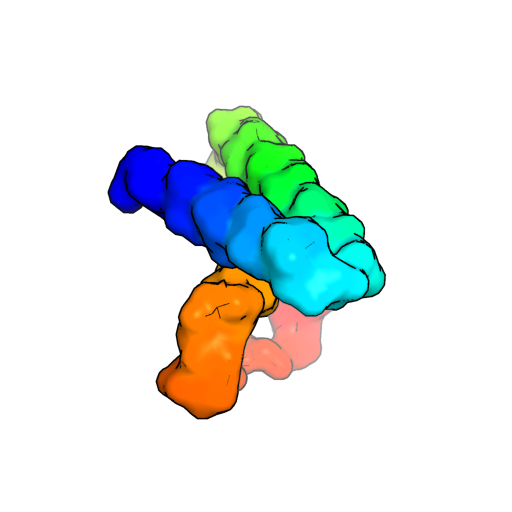EGDGPILHDA

pLDDT: mean 83.31, std 10.54, range [44.12, 94.06]